Protein AF-V8NT41-F1 (afdb_monomer_lite)

Foldseek 3Di:
DKDFDADVVVRDTQKIWDDDPQAKIWIAGPVRDIDIDGNVPDDDDADDDDPLVPDDCPDPCNVQVQLVVCVVVVNNVSNVVSVVVSVVVVVVVVVVCVVVVNDDDDPPDDDDPPPDCCVVVVVVVVVCVVVVPDPPVVVVVVCVPPDDDDDDDPPPVVVVVND

Secondary structure (DS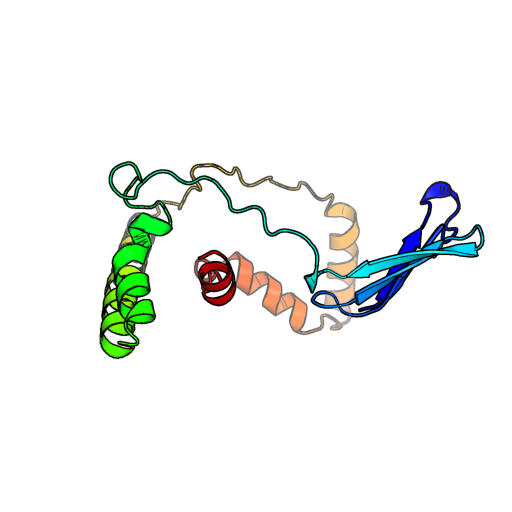SP, 8-state):
-EEEEEETTTTEEEEEEEE-TTSEEEEEETTS-EEEEEGGGS---PPP---GGGS-TTSHHHHTHHHHHHHHHT-HHHHHHHHHHHHHHHHHHHHHHHHTT-----SS---------TTTHHHHHHHHHHHT---THHHHHHHTTTS--S-S---HHHHHTT-

Radius of gyration: 24.1 Å; chains: 1; bounding box: 53×59×57 Å

pLDDT: mean 77.95, std 23.6, range [29.75, 98.25]

Structure (mmCIF, N/CA/C/O backbone):
data_AF-V8NT41-F1
#
_entry.id   AF-V8NT41-F1
#
loop_
_atom_site.group_PDB
_atom_site.id
_atom_site.type_symbol
_atom_site.label_atom_id
_atom_site.label_alt_id
_atom_site.label_comp_id
_atom_site.label_asym_id
_atom_site.label_entity_id
_atom_site.label_seq_id
_atom_site.pdbx_PDB_ins_code
_atom_site.Cartn_x
_atom_site.Cartn_y
_atom_site.Cartn_z
_atom_site.occupancy
_atom_site.B_iso_or_equiv
_atom_site.auth_seq_id
_atom_site.auth_comp_id
_atom_site.auth_asym_id
_atom_site.auth_atom_id
_atom_site.pdbx_PDB_model_num
ATOM 1 N N . VAL A 1 1 ? 3.199 4.904 -18.600 1.00 94.19 1 VAL A N 1
ATOM 2 C CA . VAL A 1 1 ? 4.288 5.348 -17.699 1.00 94.19 1 VAL A CA 1
ATOM 3 C C . VAL A 1 1 ? 5.594 5.419 -18.473 1.00 94.19 1 VAL A C 1
ATOM 5 O O . VAL A 1 1 ? 5.781 4.627 -19.389 1.00 94.19 1 VAL A O 1
ATOM 8 N N . THR A 1 2 ? 6.472 6.365 -18.140 1.00 96.88 2 THR A N 1
ATOM 9 C CA . THR A 1 2 ? 7.818 6.501 -18.725 1.00 96.88 2 THR A CA 1
ATOM 10 C C . THR A 1 2 ? 8.825 6.848 -17.627 1.00 96.88 2 THR A C 1
ATOM 12 O O . THR A 1 2 ? 8.470 7.506 -16.649 1.00 96.88 2 THR A O 1
ATOM 15 N N . ALA A 1 3 ? 10.067 6.379 -17.754 1.00 97.06 3 ALA A N 1
ATOM 16 C CA . ALA A 1 3 ? 11.144 6.641 -16.802 1.00 97.06 3 ALA A CA 1
ATOM 17 C C . ALA A 1 3 ? 12.527 6.568 -17.470 1.00 97.06 3 ALA A C 1
ATOM 19 O O . ALA A 1 3 ? 12.722 5.868 -18.463 1.00 97.06 3 ALA A O 1
ATOM 20 N N . GLU A 1 4 ? 13.511 7.252 -16.885 1.00 97.19 4 GLU A N 1
ATOM 21 C CA . GLU A 1 4 ? 14.916 7.185 -17.296 1.00 97.19 4 GLU A CA 1
ATOM 22 C C . GLU A 1 4 ? 15.799 6.837 -16.098 1.00 97.19 4 GLU A C 1
ATOM 24 O O . GLU A 1 4 ? 15.678 7.431 -15.027 1.00 97.19 4 GLU A O 1
ATOM 29 N N . VAL A 1 5 ? 16.727 5.902 -16.291 1.00 96.38 5 VAL A N 1
ATOM 30 C CA . VAL A 1 5 ? 17.769 5.575 -15.317 1.00 96.38 5 VAL A CA 1
ATOM 31 C C . VAL A 1 5 ? 19.044 6.286 -15.743 1.00 96.38 5 VAL A C 1
ATOM 33 O O . VAL A 1 5 ? 19.521 6.093 -16.866 1.00 96.38 5 VAL A O 1
ATOM 36 N N . LYS A 1 6 ? 19.601 7.106 -14.850 1.00 96.00 6 LYS A N 1
ATOM 37 C CA . LYS A 1 6 ? 20.826 7.873 -15.091 1.00 96.00 6 LYS A CA 1
ATOM 38 C C . LYS A 1 6 ? 21.949 7.394 -14.187 1.00 96.00 6 LYS A C 1
ATOM 40 O O . LYS A 1 6 ? 21.735 7.072 -13.022 1.00 96.00 6 LYS A O 1
ATOM 45 N N . HIS A 1 7 ? 23.160 7.377 -14.727 1.00 94.50 7 HIS A N 1
ATOM 46 C CA . HIS A 1 7 ? 24.360 7.191 -13.927 1.00 94.50 7 HIS A CA 1
ATOM 47 C C . HIS A 1 7 ? 24.721 8.524 -13.259 1.00 94.50 7 HIS A C 1
ATOM 49 O O . HIS A 1 7 ? 25.104 9.469 -13.948 1.00 94.50 7 HIS A O 1
ATOM 55 N N . ASN A 1 8 ? 24.578 8.611 -11.931 1.00 92.62 8 ASN A N 1
ATOM 56 C CA . ASN A 1 8 ? 24.702 9.873 -11.183 1.00 92.62 8 ASN A CA 1
ATOM 57 C C . ASN A 1 8 ? 25.995 10.663 -11.476 1.00 92.62 8 ASN A C 1
ATOM 59 O O . ASN A 1 8 ? 25.889 11.863 -11.714 1.00 92.62 8 ASN A O 1
ATOM 63 N N . PRO A 1 9 ? 27.195 10.049 -11.518 1.00 94.38 9 PRO A N 1
ATOM 64 C CA . PRO A 1 9 ? 28.428 10.792 -11.781 1.00 94.38 9 PRO A CA 1
ATOM 65 C C . PRO A 1 9 ? 28.514 11.416 -13.179 1.00 94.38 9 PRO A C 1
ATOM 67 O O . PRO A 1 9 ? 29.048 12.509 -13.327 1.00 94.38 9 PRO A O 1
ATOM 70 N N . THR A 1 10 ? 28.025 10.730 -14.216 1.00 92.31 10 THR A N 1
ATOM 71 C CA . THR A 1 10 ? 28.177 11.170 -15.619 1.00 92.31 10 THR A CA 1
ATOM 72 C C . THR A 1 10 ? 26.918 11.826 -16.176 1.00 92.31 10 THR A C 1
ATOM 74 O O . THR A 1 10 ? 26.941 12.350 -17.286 1.00 92.31 10 THR A O 1
ATOM 77 N N . ASN A 1 11 ? 25.808 11.769 -15.437 1.00 92.44 11 ASN A N 1
ATOM 78 C CA . ASN A 1 11 ? 24.474 12.195 -15.859 1.00 92.44 11 ASN A CA 1
ATOM 79 C C . ASN A 1 11 ? 24.006 11.561 -17.188 1.00 92.44 11 ASN A C 1
ATOM 81 O O . ASN A 1 11 ? 23.108 12.069 -17.861 1.00 92.44 11 ASN A O 1
ATOM 85 N N . THR A 1 12 ? 24.610 10.438 -17.584 1.00 94.62 12 THR A N 1
ATOM 86 C CA . THR A 1 12 ? 24.269 9.735 -18.822 1.00 94.62 12 THR A CA 1
ATOM 87 C C . THR A 1 12 ? 23.107 8.788 -18.580 1.00 94.62 12 THR A C 1
ATOM 89 O O . THR A 1 12 ? 23.088 8.059 -17.584 1.00 94.62 12 THR A O 1
ATOM 92 N N . ILE A 1 13 ? 22.157 8.762 -19.512 1.00 95.50 13 ILE A N 1
ATOM 93 C CA . ILE A 1 13 ? 21.032 7.826 -19.480 1.00 95.50 13 ILE A CA 1
ATOM 94 C C . ILE A 1 13 ? 21.549 6.436 -19.849 1.00 95.50 13 ILE A C 1
ATOM 96 O O . ILE A 1 13 ? 22.115 6.242 -20.923 1.00 95.50 13 ILE A O 1
ATOM 100 N N . VAL A 1 14 ? 21.353 5.474 -18.953 1.00 96.38 14 VAL A N 1
ATOM 101 C CA . VAL A 1 14 ? 21.775 4.078 -19.141 1.00 96.38 14 VAL A CA 1
ATOM 102 C C . VAL A 1 14 ? 20.613 3.165 -19.526 1.00 96.38 14 VAL A C 1
ATOM 104 O O . VAL A 1 14 ? 20.828 2.117 -20.128 1.00 96.38 14 VAL A O 1
ATOM 107 N N . CYS A 1 15 ? 19.380 3.567 -19.212 1.00 96.94 15 CYS A N 1
ATOM 108 C CA . CYS A 1 15 ? 18.172 2.833 -19.564 1.00 96.94 15 CYS A CA 1
ATOM 109 C C . CYS A 1 15 ? 16.985 3.790 -19.672 1.00 96.94 15 CYS A C 1
ATOM 111 O O . CYS A 1 15 ? 16.826 4.684 -18.841 1.00 96.94 15 CYS A O 1
ATOM 113 N N . LYS A 1 16 ? 16.124 3.562 -20.659 1.00 97.81 16 LYS A N 1
ATOM 114 C CA . LYS A 1 16 ? 14.793 4.164 -20.754 1.00 97.81 16 LYS A CA 1
ATOM 115 C C . LYS A 1 16 ? 13.758 3.074 -20.540 1.00 97.81 16 LYS A C 1
ATOM 117 O O . LYS A 1 16 ? 13.911 1.994 -21.099 1.00 97.81 16 LYS A O 1
ATOM 122 N N . ALA A 1 17 ? 12.747 3.341 -19.728 1.00 97.69 17 ALA A N 1
ATOM 123 C CA . ALA A 1 17 ? 11.626 2.441 -19.499 1.00 97.69 17 ALA A CA 1
ATOM 124 C C . ALA A 1 17 ? 10.324 3.123 -19.927 1.00 97.69 17 ALA A C 1
ATOM 126 O O . ALA A 1 17 ? 10.137 4.315 -19.675 1.00 97.69 17 ALA A O 1
ATOM 127 N N . GLN A 1 18 ? 9.422 2.385 -20.561 1.00 97.88 18 GLN A N 1
ATOM 128 C CA . GLN A 1 18 ? 8.115 2.884 -20.984 1.00 97.88 18 GLN A CA 1
ATOM 129 C C . GLN A 1 18 ? 7.064 1.772 -20.985 1.00 97.88 18 GLN A C 1
ATOM 131 O O . GLN A 1 18 ? 7.410 0.597 -20.936 1.00 97.88 18 GLN A O 1
ATOM 136 N N . GLY A 1 19 ? 5.787 2.142 -21.051 1.00 97.56 19 GLY A N 1
ATOM 137 C CA . GLY A 1 19 ? 4.677 1.199 -21.206 1.00 97.56 19 GLY A CA 1
ATOM 138 C C . GLY A 1 19 ? 3.624 1.333 -20.111 1.00 97.56 19 GLY A C 1
ATOM 139 O O . GLY A 1 19 ? 3.338 2.439 -19.648 1.00 97.56 19 GLY A O 1
ATOM 140 N N . GLU A 1 20 ? 3.043 0.217 -19.691 1.00 97.50 20 GLU A N 1
ATOM 141 C CA . GLU A 1 20 ? 1.939 0.140 -18.732 1.00 97.50 20 GLU A CA 1
ATOM 142 C C . GLU A 1 20 ? 2.387 -0.594 -17.465 1.00 97.50 20 GLU A C 1
ATOM 144 O O . GLU A 1 20 ? 2.893 -1.711 -17.527 1.00 97.50 20 GLU A O 1
ATOM 149 N N . TRP A 1 21 ? 2.198 0.021 -16.294 1.00 95.44 21 TRP A N 1
ATOM 150 C CA . TRP A 1 21 ? 2.659 -0.545 -15.018 1.00 95.44 21 TRP A CA 1
ATOM 151 C C . TRP A 1 21 ? 1.939 -1.852 -14.642 1.00 95.44 21 TRP A C 1
ATOM 153 O O . TRP A 1 21 ? 2.505 -2.672 -13.926 1.00 95.44 21 TRP A O 1
ATOM 163 N N . ASN A 1 22 ? 0.712 -2.036 -15.131 1.00 9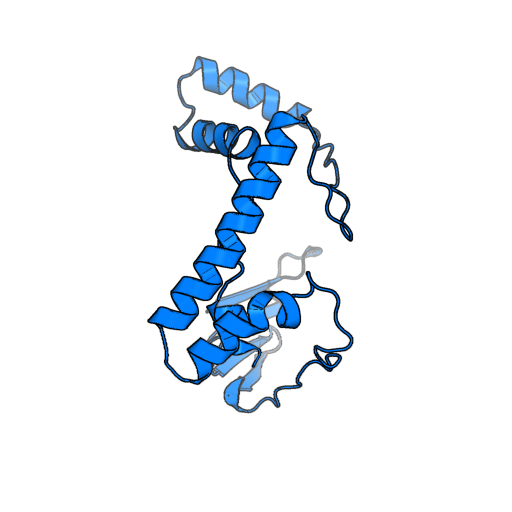4.94 22 ASN A N 1
ATOM 164 C CA . ASN A 1 22 ? -0.138 -3.219 -14.977 1.00 94.94 22 ASN A CA 1
ATOM 165 C C . ASN A 1 22 ? -0.242 -4.052 -16.269 1.00 94.94 22 ASN A C 1
ATOM 167 O O . ASN A 1 22 ? -1.143 -4.881 -16.395 1.00 94.94 22 ASN A O 1
ATOM 171 N N . GLY A 1 23 ? 0.645 -3.811 -17.233 1.00 96.50 23 GLY A N 1
ATOM 172 C CA . GLY A 1 23 ? 0.662 -4.488 -18.521 1.00 96.50 23 GLY A CA 1
ATOM 173 C C . GLY A 1 23 ? 2.090 -4.800 -18.938 1.00 96.50 23 GLY A C 1
ATOM 174 O O . GLY A 1 23 ? 2.831 -5.477 -18.214 1.00 96.50 23 GLY A O 1
ATOM 175 N N . ILE A 1 24 ? 2.471 -4.303 -20.111 1.00 97.88 24 ILE A N 1
ATOM 176 C CA . ILE A 1 24 ? 3.801 -4.495 -20.682 1.00 97.88 24 ILE A CA 1
ATOM 177 C C . ILE A 1 24 ? 4.683 -3.286 -20.370 1.00 97.88 24 ILE A C 1
ATOM 179 O O . ILE A 1 24 ? 4.329 -2.146 -20.672 1.00 97.88 24 ILE A O 1
ATOM 183 N N . LEU A 1 25 ? 5.862 -3.555 -19.815 1.00 98.12 25 LEU A N 1
ATOM 184 C CA . LEU A 1 25 ? 6.943 -2.594 -19.641 1.00 98.12 25 LEU A CA 1
ATOM 185 C C . LEU A 1 25 ? 8.092 -2.930 -20.589 1.00 98.12 25 LEU A C 1
ATOM 187 O O . LEU A 1 25 ? 8.609 -4.047 -20.592 1.00 98.12 25 LEU A O 1
ATOM 191 N N . GLU A 1 26 ? 8.524 -1.942 -21.355 1.00 98.25 26 GLU A N 1
ATOM 192 C CA . GLU A 1 26 ? 9.644 -2.025 -22.282 1.00 98.25 26 GLU A CA 1
ATOM 193 C C . GLU A 1 26 ? 10.832 -1.234 -21.745 1.00 98.25 26 GLU A C 1
ATOM 195 O O . GLU A 1 26 ? 10.691 -0.097 -21.296 1.00 98.25 26 GLU A O 1
ATOM 200 N N . PHE A 1 27 ? 12.017 -1.824 -21.838 1.00 98.06 27 PHE A N 1
ATOM 201 C CA . PHE A 1 27 ? 13.283 -1.246 -21.416 1.00 98.06 27 PHE A CA 1
ATOM 202 C C . PHE A 1 27 ? 14.215 -1.178 -22.616 1.00 98.06 27 PHE A C 1
ATOM 204 O O . PHE A 1 27 ? 14.430 -2.184 -23.284 1.00 98.06 27 PHE A O 1
ATOM 211 N N . THR A 1 28 ? 14.783 -0.004 -22.873 1.00 97.88 28 THR A N 1
ATOM 212 C CA . THR A 1 28 ? 15.812 0.219 -23.894 1.00 97.88 28 THR A CA 1
ATOM 213 C C . THR A 1 28 ? 17.098 0.657 -23.211 1.00 97.88 28 THR A C 1
ATOM 215 O O . THR A 1 28 ? 17.135 1.703 -22.556 1.00 97.88 28 THR A O 1
ATOM 218 N N . TYR A 1 29 ? 18.150 -0.138 -23.358 1.00 97.00 29 TYR A N 1
ATOM 219 C CA . TYR A 1 29 ? 19.457 0.114 -22.764 1.00 97.00 29 TYR A CA 1
ATOM 220 C C . TYR A 1 29 ? 20.355 0.910 -23.713 1.00 97.00 29 TYR A C 1
ATOM 222 O O . TYR A 1 29 ? 20.180 0.902 -24.932 1.00 97.00 29 TYR A O 1
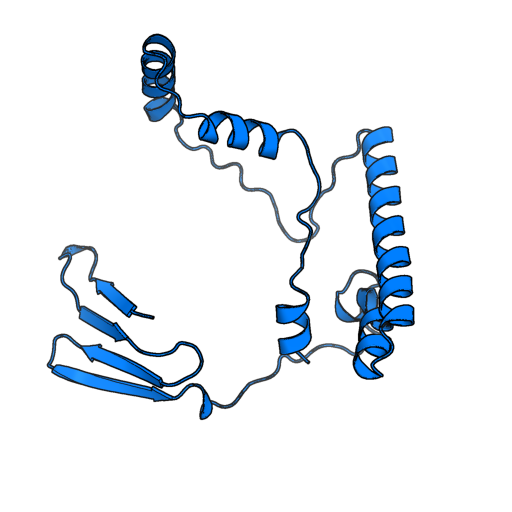ATOM 230 N N . SER A 1 30 ? 21.353 1.602 -23.161 1.00 93.62 30 SER A N 1
ATOM 231 C CA . SER A 1 30 ? 22.286 2.423 -23.947 1.00 93.62 30 SER A CA 1
ATOM 232 C C . SER A 1 30 ? 23.151 1.624 -24.932 1.00 93.62 30 SER A C 1
ATOM 234 O O . SER A 1 30 ? 23.649 2.191 -25.900 1.00 93.62 30 SER A O 1
ATOM 236 N N . ASN A 1 31 ? 23.307 0.314 -24.721 1.00 93.56 31 ASN A N 1
ATOM 237 C CA . ASN A 1 31 ? 23.973 -0.612 -25.642 1.00 93.56 31 ASN A CA 1
ATOM 238 C C . ASN A 1 31 ? 23.070 -1.069 -26.813 1.00 93.56 31 ASN A C 1
ATOM 240 O O . ASN A 1 31 ? 23.507 -1.879 -27.625 1.00 93.56 31 ASN A O 1
ATOM 244 N N . GLY A 1 32 ? 21.822 -0.586 -26.887 1.00 92.00 32 GLY A N 1
ATOM 245 C CA . GLY A 1 32 ? 20.830 -0.978 -27.893 1.00 92.00 32 GLY A CA 1
ATOM 246 C C . GLY A 1 32 ? 20.034 -2.242 -27.550 1.00 92.00 32 GLY A C 1
ATOM 247 O O . GLY A 1 32 ? 19.117 -2.593 -28.290 1.00 92.00 32 GLY A O 1
ATOM 248 N N . GLU A 1 33 ? 20.341 -2.921 -26.440 1.00 96.56 33 GLU A N 1
ATOM 249 C CA . GLU A 1 33 ? 19.551 -4.054 -25.953 1.00 96.56 33 GLU A CA 1
ATOM 250 C C . GLU A 1 33 ? 18.153 -3.580 -25.549 1.00 96.56 33 GLU A C 1
ATOM 252 O O . GLU A 1 33 ? 17.981 -2.506 -24.963 1.00 96.56 33 GLU A O 1
ATOM 257 N N . THR A 1 34 ? 17.146 -4.406 -25.827 1.00 97.31 34 THR A N 1
ATOM 258 C CA . THR A 1 34 ? 15.782 -4.178 -25.356 1.00 97.31 34 THR A CA 1
ATOM 259 C C . THR A 1 34 ? 15.307 -5.354 -24.518 1.00 97.31 34 THR A C 1
ATOM 261 O O . THR A 1 34 ? 15.641 -6.509 -24.788 1.00 97.31 34 THR A O 1
ATOM 264 N N . LYS A 1 35 ? 14.541 -5.064 -23.465 1.00 97.25 35 LYS A N 1
ATOM 265 C CA . LYS A 1 35 ? 13.872 -6.073 -22.639 1.00 97.25 35 LYS A CA 1
ATOM 266 C C . LYS A 1 35 ? 12.417 -5.714 -22.463 1.00 97.25 35 LYS A C 1
ATOM 268 O O . LYS A 1 35 ? 12.074 -4.549 -22.313 1.00 97.25 35 LYS A O 1
ATOM 273 N N . VAL A 1 36 ? 11.582 -6.739 -22.429 1.00 97.81 36 VAL A N 1
ATOM 274 C CA . VAL A 1 36 ? 10.145 -6.596 -22.235 1.00 97.81 36 VAL A CA 1
ATOM 275 C C . VAL A 1 36 ? 9.745 -7.413 -21.017 1.00 97.81 36 VAL A C 1
ATOM 277 O O . VAL A 1 36 ? 10.086 -8.592 -20.917 1.00 97.81 36 VAL A O 1
ATOM 280 N N . ILE A 1 37 ? 9.043 -6.779 -20.083 1.00 97.56 37 ILE A N 1
ATOM 281 C CA . ILE A 1 37 ? 8.453 -7.417 -18.911 1.00 97.56 37 ILE A CA 1
ATOM 282 C C . ILE A 1 37 ? 6.940 -7.323 -19.051 1.00 97.56 37 ILE A C 1
ATOM 284 O O . ILE A 1 37 ? 6.372 -6.236 -19.026 1.00 97.56 37 ILE A O 1
ATOM 288 N N . ASP A 1 38 ? 6.290 -8.474 -19.169 1.00 97.69 38 ASP A N 1
ATOM 289 C CA . ASP A 1 38 ? 4.837 -8.577 -19.123 1.00 97.69 38 ASP A CA 1
ATOM 290 C C . ASP A 1 38 ? 4.409 -8.906 -17.690 1.00 97.69 38 ASP A C 1
ATOM 292 O O . ASP A 1 38 ? 4.569 -10.037 -17.221 1.00 97.69 38 ASP A O 1
ATOM 296 N N . THR A 1 39 ? 3.898 -7.900 -16.981 1.00 96.56 39 THR A N 1
ATOM 297 C CA . THR A 1 39 ? 3.511 -8.021 -15.568 1.00 96.56 39 THR A CA 1
ATOM 298 C C . THR A 1 39 ? 2.351 -8.994 -15.361 1.00 96.56 39 THR A C 1
ATOM 300 O O . THR A 1 39 ? 2.268 -9.613 -14.301 1.00 96.56 39 THR A O 1
ATOM 303 N N . THR A 1 40 ? 1.522 -9.223 -16.387 1.00 96.12 40 THR A N 1
ATOM 304 C CA . THR A 1 40 ? 0.381 -10.154 -16.332 1.00 96.12 40 THR A CA 1
ATOM 305 C C . THR A 1 40 ? 0.813 -11.622 -16.310 1.00 96.12 40 THR A C 1
ATOM 307 O O . THR A 1 40 ? 0.063 -12.490 -15.865 1.00 96.12 40 THR A O 1
ATOM 310 N N . LYS A 1 41 ? 2.043 -11.907 -16.760 1.00 96.69 41 LYS A N 1
ATOM 311 C CA . LYS A 1 41 ? 2.623 -13.258 -16.819 1.00 96.69 41 LYS A CA 1
ATOM 312 C C . LYS A 1 41 ? 3.497 -13.598 -15.614 1.00 96.69 41 LYS A C 1
ATOM 314 O O . LYS A 1 41 ? 3.922 -14.747 -15.477 1.00 96.69 41 LYS A O 1
ATOM 319 N N . LEU A 1 42 ? 3.801 -12.626 -14.754 1.00 96.25 42 LEU A N 1
ATOM 320 C CA . LEU A 1 42 ? 4.632 -12.858 -13.577 1.00 96.25 42 LEU A CA 1
ATOM 321 C C . LEU A 1 42 ? 3.823 -13.564 -12.476 1.00 96.25 42 LEU A C 1
ATOM 323 O O . LEU A 1 42 ? 2.692 -13.168 -12.189 1.00 96.25 42 LEU A O 1
ATOM 327 N N . PRO A 1 43 ? 4.381 -14.596 -11.817 1.00 95.62 43 PRO A N 1
ATOM 328 C CA . PRO A 1 43 ? 3.677 -15.285 -10.747 1.00 95.62 43 PRO A CA 1
ATOM 329 C C . PRO A 1 43 ? 3.516 -14.378 -9.520 1.00 95.62 43 PRO A C 1
ATOM 331 O O . PRO A 1 43 ? 4.484 -13.811 -9.009 1.00 95.62 43 PRO A O 1
ATOM 334 N N . ILE A 1 44 ? 2.294 -14.300 -8.992 1.00 94.94 44 ILE A N 1
ATOM 335 C CA . ILE A 1 44 ? 1.998 -13.558 -7.762 1.00 94.94 44 ILE A CA 1
ATOM 336 C C . ILE A 1 44 ? 2.377 -14.415 -6.548 1.00 94.94 44 ILE A C 1
ATOM 338 O O . ILE A 1 44 ? 1.714 -15.403 -6.227 1.00 94.94 44 ILE A O 1
ATOM 342 N N . ILE A 1 45 ? 3.428 -14.015 -5.829 1.00 94.62 45 ILE A N 1
ATOM 343 C CA . ILE A 1 45 ? 3.856 -14.680 -4.592 1.00 94.62 45 ILE A CA 1
ATOM 344 C C . ILE A 1 45 ? 3.138 -14.045 -3.397 1.00 94.62 45 ILE A C 1
ATOM 346 O O . ILE A 1 45 ? 3.449 -12.933 -2.972 1.00 94.62 45 ILE A O 1
ATOM 350 N N . ARG A 1 46 ? 2.176 -14.773 -2.821 1.00 93.00 46 ARG A N 1
ATOM 351 C CA . ARG A 1 46 ? 1.391 -14.296 -1.673 1.00 93.00 46 ARG A CA 1
ATOM 352 C C . ARG A 1 46 ? 2.208 -14.314 -0.376 1.00 93.00 46 ARG A C 1
ATOM 354 O O . ARG A 1 46 ? 2.945 -15.261 -0.093 1.00 93.00 46 ARG A O 1
ATOM 361 N N . LYS A 1 47 ? 2.019 -13.295 0.469 1.00 92.38 47 LYS A N 1
ATOM 362 C CA . LYS A 1 47 ? 2.610 -13.235 1.817 1.00 92.38 47 LYS A CA 1
ATOM 363 C C . LYS A 1 47 ? 2.045 -14.354 2.706 1.00 92.38 47 LYS A C 1
ATOM 365 O O . LYS A 1 47 ? 0.836 -14.582 2.731 1.00 92.38 47 LYS A O 1
ATOM 370 N N . LYS A 1 48 ? 2.903 -15.013 3.495 1.00 94.06 48 LYS A N 1
ATOM 371 C CA . LYS A 1 48 ? 2.477 -15.965 4.538 1.00 94.06 48 LYS A CA 1
ATOM 372 C C . LYS A 1 48 ? 2.067 -15.195 5.791 1.00 94.06 48 LYS A C 1
ATOM 374 O O . LYS A 1 48 ? 2.869 -14.449 6.344 1.00 94.06 48 LYS A O 1
ATOM 379 N N . ILE A 1 49 ? 0.828 -15.375 6.237 1.00 92.44 49 ILE A N 1
ATOM 380 C CA . ILE A 1 49 ? 0.249 -14.629 7.362 1.00 92.44 49 ILE A CA 1
ATOM 381 C C . ILE A 1 49 ? -0.341 -15.625 8.364 1.00 92.44 49 ILE A C 1
ATOM 383 O O . ILE A 1 49 ? -0.904 -16.646 7.968 1.00 92.44 49 ILE A O 1
ATOM 387 N N . ARG A 1 50 ? -0.198 -15.349 9.667 1.00 95.31 50 ARG A N 1
ATOM 388 C CA . ARG A 1 50 ? -0.746 -16.211 10.727 1.00 95.31 50 ARG A CA 1
ATOM 389 C C . ARG A 1 50 ? -2.286 -16.238 10.688 1.00 95.31 50 ARG A C 1
ATOM 391 O O . ARG A 1 50 ? -2.891 -15.243 10.285 1.00 95.31 50 ARG A O 1
ATOM 398 N N . PRO A 1 51 ? -2.936 -17.321 11.158 1.00 95.88 51 PRO A N 1
ATOM 399 C CA . PRO A 1 51 ? -4.388 -17.351 11.350 1.00 95.88 51 PRO A CA 1
ATOM 400 C C . PRO A 1 51 ? -4.873 -16.224 12.270 1.00 95.88 51 PRO A C 1
ATOM 402 O O . PRO A 1 51 ? -4.149 -15.851 13.193 1.00 95.88 51 PRO A O 1
ATOM 405 N N . ILE A 1 52 ? -6.099 -15.727 12.059 1.00 92.81 52 ILE A N 1
ATOM 406 C CA . ILE A 1 52 ? -6.687 -14.616 12.837 1.00 92.81 52 ILE A CA 1
ATOM 407 C C . ILE A 1 52 ? -6.702 -1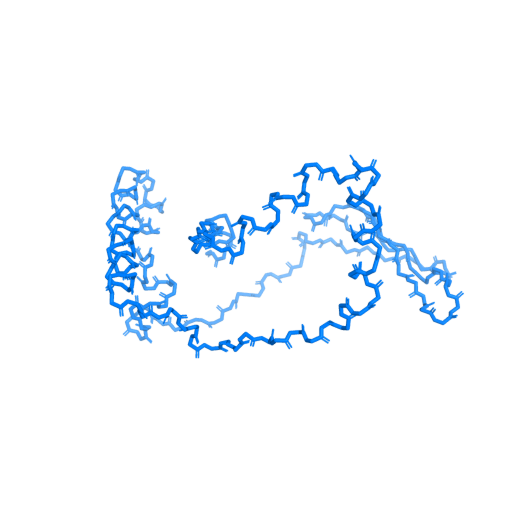4.918 14.343 1.00 92.81 52 ILE A C 1
ATOM 409 O O . ILE A 1 52 ? -6.364 -14.053 15.142 1.00 92.81 52 ILE A O 1
ATOM 413 N N . SER A 1 53 ? -6.958 -16.170 14.738 1.00 96.50 53 SER A N 1
ATOM 414 C CA . SER A 1 53 ? -6.924 -16.604 16.145 1.00 96.50 53 SER A CA 1
ATOM 415 C C . SER A 1 53 ? -5.562 -16.433 16.834 1.00 96.50 53 SER A C 1
ATOM 417 O O . SER A 1 53 ? -5.483 -16.465 18.057 1.00 96.50 53 SER A O 1
ATOM 419 N N . LYS A 1 54 ? -4.482 -16.255 16.060 1.00 96.88 54 LYS A N 1
ATOM 420 C CA . LYS A 1 54 ? -3.111 -16.000 16.536 1.00 96.88 54 LYS A CA 1
ATOM 421 C C . LYS A 1 54 ? -2.633 -14.573 16.232 1.00 96.88 54 LYS A C 1
ATOM 423 O O . LYS A 1 54 ? -1.424 -14.319 16.246 1.00 96.88 54 LYS A O 1
ATOM 428 N N . GLN A 1 55 ? -3.545 -13.671 15.883 1.00 91.25 55 GLN A N 1
ATOM 429 C CA . GLN A 1 55 ? -3.260 -12.260 15.640 1.00 91.25 55 GLN A CA 1
ATOM 430 C C . GLN A 1 55 ? -3.776 -11.402 16.794 1.00 91.25 55 GLN A C 1
ATOM 432 O O . GLN A 1 55 ? -4.851 -11.651 17.340 1.00 91.25 55 GLN A O 1
ATOM 437 N N . GLY A 1 56 ? -3.020 -10.367 17.149 1.00 91.50 56 GLY A N 1
ATOM 438 C CA . GLY A 1 56 ? -3.450 -9.365 18.116 1.00 91.50 56 GLY A CA 1
ATOM 439 C C . GLY A 1 56 ? -4.670 -8.567 17.631 1.00 91.50 56 GLY A C 1
ATOM 440 O O . GLY A 1 56 ? -4.911 -8.481 16.427 1.00 91.50 56 GLY A O 1
ATOM 441 N N . PRO A 1 57 ? -5.419 -7.932 18.549 1.00 91.44 57 PRO A N 1
ATOM 442 C CA . PRO A 1 57 ? -6.673 -7.235 18.231 1.00 91.44 57 PRO A CA 1
ATOM 443 C C . PRO A 1 57 ? -6.505 -6.019 17.303 1.00 91.44 57 PRO A C 1
ATOM 445 O O . PRO A 1 57 ? -7.468 -5.589 16.678 1.00 91.44 57 PRO A O 1
ATOM 448 N N . PHE A 1 58 ? -5.290 -5.468 17.205 1.00 88.62 58 PHE A N 1
ATOM 449 C CA . PHE A 1 58 ? -4.957 -4.329 16.340 1.00 88.62 58 PHE A CA 1
ATOM 450 C C . PHE A 1 58 ? -4.154 -4.730 15.090 1.00 88.62 58 PHE A C 1
ATOM 452 O O . PHE A 1 58 ? -3.692 -3.864 14.353 1.00 88.62 58 PHE A O 1
ATOM 459 N N . GLU A 1 59 ? -3.953 -6.029 14.842 1.00 89.25 59 GLU A N 1
ATOM 460 C CA . GLU A 1 59 ? -3.403 -6.492 13.564 1.00 89.25 59 GLU A CA 1
ATOM 461 C C . GLU A 1 59 ? -4.486 -6.404 12.481 1.00 89.25 59 GLU A C 1
ATOM 463 O O . GLU A 1 59 ? -5.632 -6.786 12.717 1.00 89.25 59 GLU A O 1
ATOM 468 N N . SER A 1 60 ? -4.134 -5.926 11.283 1.00 91.38 60 SER A N 1
ATOM 469 C CA . SER A 1 60 ? -5.106 -5.495 10.269 1.00 91.38 60 SER A CA 1
ATOM 470 C C . SER A 1 60 ? -6.172 -6.542 9.930 1.00 91.38 60 SER A C 1
ATOM 472 O O . SER A 1 60 ? -7.346 -6.197 9.865 1.00 91.38 60 SER A O 1
ATOM 474 N N . ARG A 1 61 ? -5.807 -7.823 9.749 1.00 89.88 61 ARG A N 1
ATOM 475 C CA . ARG A 1 61 ? -6.796 -8.861 9.396 1.00 89.88 61 ARG A CA 1
ATOM 476 C C . ARG A 1 61 ? -7.765 -9.172 10.534 1.00 89.88 61 ARG A C 1
ATOM 478 O O . ARG A 1 61 ? -8.913 -9.469 10.245 1.00 89.88 61 ARG A O 1
ATOM 485 N N . HIS A 1 62 ? -7.316 -9.126 11.788 1.00 92.25 62 HIS A N 1
ATOM 486 C CA . HIS A 1 62 ? -8.200 -9.295 12.942 1.00 92.25 62 HIS A CA 1
ATOM 487 C C . HIS A 1 62 ? -9.082 -8.053 13.104 1.00 92.25 62 HIS A C 1
ATOM 489 O O . HIS A 1 62 ? -10.304 -8.159 13.156 1.00 92.25 62 HIS A O 1
ATOM 495 N N . LEU A 1 63 ? -8.467 -6.871 13.096 1.00 91.56 63 LEU A N 1
ATOM 496 C CA . LEU A 1 63 ? -9.142 -5.597 13.306 1.00 91.56 63 LEU A CA 1
ATOM 497 C C . LEU A 1 63 ? -10.273 -5.358 12.286 1.00 91.56 63 LEU A C 1
ATOM 499 O O . LEU A 1 63 ? -11.352 -4.925 12.674 1.00 91.56 63 LEU A O 1
ATOM 503 N N . TRP A 1 64 ? -10.055 -5.704 11.013 1.00 95.00 64 TRP A N 1
ATOM 504 C CA . TRP A 1 64 ? -11.010 -5.496 9.915 1.00 95.00 64 TRP A CA 1
ATOM 505 C C . TRP A 1 64 ? -11.828 -6.746 9.534 1.00 95.00 64 TRP A C 1
ATOM 507 O O . TRP A 1 64 ? -12.502 -6.752 8.501 1.00 95.00 64 TRP A O 1
ATOM 517 N N . GLN A 1 65 ? -11.795 -7.823 10.328 1.00 94.12 65 GLN A N 1
ATOM 518 C CA . GLN A 1 65 ? -12.381 -9.116 9.930 1.00 94.12 65 GLN A CA 1
ATOM 519 C C . GLN A 1 65 ? -13.875 -9.040 9.571 1.00 94.12 65 GLN A C 1
ATOM 521 O O . GLN A 1 65 ? -14.299 -9.676 8.614 1.00 94.12 65 GLN A O 1
ATOM 526 N N . HIS A 1 66 ? -14.664 -8.239 10.295 1.00 94.50 66 HIS A N 1
ATOM 527 C CA . HIS A 1 66 ? -16.116 -8.171 10.102 1.00 94.50 66 HIS A CA 1
ATOM 528 C C . HIS A 1 66 ? -16.504 -7.332 8.882 1.00 94.50 66 HIS A C 1
ATOM 530 O O . HIS A 1 66 ? -17.312 -7.773 8.073 1.00 94.50 66 HIS A O 1
ATOM 536 N N . VAL A 1 67 ? -15.850 -6.180 8.686 1.00 91.50 67 VAL A N 1
ATOM 537 C CA . VAL A 1 67 ? -16.014 -5.355 7.474 1.00 91.50 67 VAL A CA 1
ATOM 538 C C . VAL A 1 67 ? -15.682 -6.181 6.234 1.00 91.50 67 VAL A C 1
ATOM 540 O O . VAL A 1 67 ? -16.431 -6.214 5.267 1.00 91.50 67 VAL A O 1
ATOM 543 N N . THR A 1 68 ? -14.564 -6.904 6.278 1.00 91.19 68 THR A N 1
ATOM 544 C CA . THR A 1 68 ? -14.073 -7.669 5.126 1.00 91.19 68 THR A CA 1
ATOM 545 C C . THR A 1 68 ? -14.873 -8.942 4.863 1.00 91.19 68 THR A C 1
ATOM 547 O O . THR A 1 68 ? -14.925 -9.381 3.718 1.00 91.19 68 THR A O 1
ATOM 550 N N . ALA A 1 69 ? -15.503 -9.532 5.884 1.00 94.38 69 ALA A N 1
ATOM 551 C CA . ALA A 1 69 ? -16.469 -10.615 5.706 1.00 94.38 69 ALA A CA 1
ATOM 552 C C . ALA A 1 69 ? -17.734 -10.110 4.994 1.00 94.38 69 ALA A C 1
ATOM 554 O O . ALA A 1 69 ? -18.087 -10.654 3.953 1.00 94.38 69 ALA A O 1
ATOM 555 N N . ALA A 1 70 ? -18.325 -9.011 5.472 1.00 90.56 70 ALA A N 1
ATOM 556 C CA . ALA A 1 70 ? -19.518 -8.416 4.869 1.00 90.56 70 ALA A CA 1
ATOM 557 C C . ALA A 1 70 ? -19.281 -7.962 3.416 1.00 90.56 70 ALA A C 1
ATOM 559 O O . ALA A 1 70 ? -20.068 -8.278 2.528 1.00 90.56 70 ALA A O 1
ATOM 560 N N . LEU A 1 71 ? -18.132 -7.332 3.127 1.00 92.94 71 LEU A N 1
ATOM 561 C CA . LEU A 1 71 ? -17.756 -6.956 1.756 1.00 92.94 71 LEU A CA 1
ATOM 562 C C . LEU A 1 71 ? -17.622 -8.164 0.818 1.00 92.94 71 LEU A C 1
ATOM 564 O O . LEU A 1 71 ? -17.973 -8.067 -0.355 1.00 92.94 71 LEU A O 1
ATOM 568 N N . LYS A 1 72 ? -17.128 -9.308 1.310 1.00 92.94 72 LYS A N 1
ATOM 569 C CA . LYS A 1 72 ? -17.050 -10.544 0.512 1.00 92.94 72 LYS A CA 1
ATOM 570 C C . LYS A 1 72 ? -18.421 -11.145 0.222 1.00 92.94 72 LYS A C 1
ATOM 572 O O . LYS A 1 72 ? -18.577 -11.800 -0.803 1.00 92.94 72 LYS A O 1
ATOM 577 N N . GLU A 1 73 ? -19.378 -10.937 1.117 1.00 96.31 73 GLU A N 1
ATOM 578 C CA . GLU A 1 73 ? -20.774 -11.354 0.953 1.00 96.31 73 GLU A CA 1
ATOM 579 C C . GLU A 1 73 ? -21.585 -10.348 0.118 1.00 96.31 73 GLU A C 1
ATOM 581 O O . GLU A 1 73 ? -22.696 -10.656 -0.305 1.00 96.31 73 GLU A O 1
ATOM 586 N N . GLY A 1 74 ? -21.015 -9.173 -0.178 1.00 89.75 74 GLY A N 1
ATOM 587 C CA . GLY A 1 74 ? -21.681 -8.094 -0.908 1.00 89.75 74 GLY A CA 1
ATOM 588 C C . GLY A 1 74 ? -22.651 -7.274 -0.053 1.00 89.75 74 GLY A C 1
ATOM 589 O O . GLY A 1 74 ? -23.400 -6.468 -0.601 1.00 89.75 74 GLY A O 1
ATOM 590 N N . ASP A 1 75 ? -22.637 -7.453 1.271 1.00 94.94 75 ASP A N 1
ATOM 591 C CA . ASP A 1 75 ? -23.489 -6.722 2.209 1.00 94.94 75 ASP A CA 1
ATOM 592 C C . ASP A 1 75 ? -22.829 -5.394 2.612 1.00 94.94 75 ASP A C 1
ATOM 594 O O . ASP A 1 75 ? -22.007 -5.305 3.532 1.00 94.94 75 ASP A O 1
ATOM 598 N N . ILE A 1 76 ? -23.156 -4.347 1.856 1.00 92.56 76 ILE A N 1
ATOM 599 C CA . ILE A 1 76 ? -22.575 -3.012 2.028 1.00 92.56 76 ILE A CA 1
ATOM 600 C C . ILE A 1 76 ? -23.074 -2.337 3.308 1.00 92.56 76 ILE A C 1
ATOM 602 O O . ILE A 1 76 ? -22.309 -1.613 3.954 1.00 92.56 76 ILE A O 1
ATOM 606 N N . ASP A 1 77 ? -24.319 -2.591 3.704 1.00 94.12 77 ASP A N 1
ATOM 607 C CA . ASP A 1 77 ? -24.916 -1.984 4.892 1.00 94.12 77 ASP A CA 1
ATOM 608 C C . ASP A 1 77 ? -24.227 -2.518 6.152 1.00 94.12 77 ASP A C 1
ATOM 610 O O . ASP A 1 77 ? -23.747 -1.743 6.986 1.00 94.12 77 ASP A O 1
ATOM 614 N N . VAL A 1 78 ? -24.052 -3.841 6.245 1.00 94.56 78 VAL A N 1
ATOM 615 C CA . VAL A 1 78 ? -23.333 -4.479 7.358 1.00 94.56 78 VAL A CA 1
ATOM 616 C C . VAL A 1 78 ? -21.853 -4.089 7.367 1.00 94.56 78 VAL A C 1
ATOM 618 O O . VAL A 1 78 ? -21.286 -3.824 8.433 1.00 94.56 78 VAL A O 1
ATOM 621 N N . ALA A 1 79 ? -21.207 -3.996 6.200 1.00 85.75 79 ALA A N 1
ATOM 622 C CA . ALA A 1 79 ? -19.824 -3.525 6.115 1.00 85.75 79 ALA A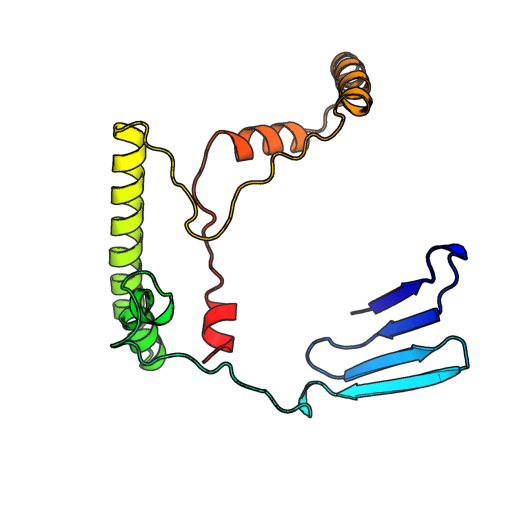 CA 1
ATOM 623 C C . ALA A 1 79 ? -19.675 -2.088 6.646 1.00 85.75 79 ALA A C 1
ATOM 625 O O . ALA A 1 79 ? -18.725 -1.796 7.381 1.00 85.75 79 ALA A O 1
ATOM 626 N N . THR A 1 80 ? -20.623 -1.211 6.305 1.00 89.12 80 THR A N 1
ATOM 627 C CA . THR A 1 80 ? -20.650 0.191 6.740 1.00 89.12 80 THR A CA 1
ATOM 628 C C . THR A 1 80 ? -20.847 0.299 8.246 1.00 89.12 80 THR A C 1
ATOM 630 O O . THR A 1 80 ? -20.104 1.032 8.898 1.00 89.12 80 THR A O 1
ATOM 633 N N . GLU A 1 81 ? -21.770 -0.474 8.819 1.00 95.25 81 GLU A N 1
ATOM 634 C CA . GLU A 1 81 ? -22.000 -0.497 10.266 1.00 95.25 81 GLU A CA 1
ATOM 635 C C . GLU A 1 81 ? -20.750 -0.974 11.023 1.00 95.25 81 GLU A C 1
ATOM 637 O O . GLU A 1 81 ? -20.271 -0.317 11.950 1.00 95.25 81 GLU A O 1
ATOM 642 N N . HIS A 1 82 ? -20.132 -2.076 10.585 1.00 92.56 82 HIS A N 1
ATOM 643 C CA . HIS A 1 82 ? -18.899 -2.564 11.204 1.00 92.56 82 HIS A CA 1
ATOM 644 C C . HIS A 1 82 ? -17.738 -1.567 11.089 1.00 92.56 82 HIS A C 1
ATOM 646 O O . HIS A 1 82 ? -16.963 -1.421 12.041 1.00 92.56 82 HIS A O 1
ATOM 652 N N . LYS A 1 83 ? -17.619 -0.861 9.955 1.00 92.25 83 LYS A N 1
ATOM 653 C CA . LYS A 1 83 ? -16.640 0.220 9.773 1.00 92.25 83 LYS A CA 1
ATOM 654 C C . LYS A 1 83 ? -16.923 1.368 10.741 1.00 92.25 83 LYS A C 1
ATOM 656 O O . LYS A 1 83 ? -16.006 1.818 11.424 1.00 92.25 83 LYS A O 1
ATOM 661 N N . HIS A 1 84 ? -18.182 1.789 10.852 1.00 89.88 84 HIS A N 1
ATOM 662 C CA . HIS A 1 84 ? -18.599 2.874 11.735 1.00 89.88 84 HIS A CA 1
ATOM 663 C C . HIS A 1 84 ? -18.244 2.593 13.200 1.00 89.88 84 HIS A C 1
ATOM 665 O O . HIS A 1 84 ? -17.613 3.427 13.851 1.00 89.88 84 HIS A O 1
ATOM 671 N N . VAL A 1 85 ? -18.567 1.397 13.703 1.00 93.12 85 VAL A N 1
ATOM 672 C CA . VAL A 1 85 ? -18.243 0.978 15.078 1.00 93.12 85 VAL A CA 1
ATOM 673 C C . VAL A 1 85 ? -16.734 1.030 15.345 1.00 93.12 85 VAL A C 1
ATOM 675 O O . VAL A 1 85 ? -16.294 1.485 16.406 1.00 93.12 85 VAL A O 1
ATOM 678 N N . LEU A 1 86 ? -15.923 0.571 14.388 1.00 89.06 86 LEU A N 1
ATOM 679 C CA . LEU A 1 86 ? -14.466 0.558 14.505 1.00 89.06 86 LEU A CA 1
ATOM 680 C C . LEU A 1 86 ? -13.889 1.978 14.555 1.00 89.06 86 LEU A C 1
ATOM 682 O O . LEU A 1 86 ? -13.052 2.266 15.415 1.00 89.06 86 LEU A O 1
ATOM 686 N N . GLU A 1 87 ? -14.348 2.855 13.666 1.00 88.00 87 GLU A N 1
ATOM 687 C CA . GLU A 1 87 ? -13.892 4.243 13.572 1.00 88.00 87 GLU A CA 1
ATOM 688 C C . GLU A 1 87 ? -14.346 5.078 14.768 1.00 88.00 87 GLU A C 1
ATOM 690 O O . GLU A 1 87 ? -13.544 5.822 15.327 1.00 88.00 87 GLU A O 1
ATOM 695 N N . GLU A 1 88 ? -15.587 4.921 15.240 1.00 90.44 88 GLU A N 1
ATOM 696 C CA . GLU A 1 88 ? -16.061 5.665 16.413 1.00 90.44 88 GLU A CA 1
ATOM 697 C C . GLU A 1 88 ? -15.306 5.255 17.683 1.00 90.44 88 GLU A C 1
ATOM 699 O O . GLU A 1 88 ? -14.994 6.103 18.524 1.00 90.44 88 GLU A O 1
ATOM 704 N N . ARG A 1 89 ? -14.909 3.979 17.803 1.00 90.19 89 ARG A N 1
ATOM 705 C CA . ARG A 1 89 ? -14.000 3.548 18.874 1.00 90.19 89 ARG A CA 1
ATOM 706 C C . ARG A 1 89 ? -12.660 4.287 18.796 1.00 90.19 89 ARG A C 1
ATOM 708 O O . ARG A 1 89 ? -12.195 4.777 19.823 1.00 90.19 89 ARG A O 1
ATOM 715 N N . GLN A 1 90 ? -12.068 4.413 17.607 1.00 86.31 90 GLN A N 1
ATOM 716 C CA . GLN A 1 90 ? -10.810 5.148 17.422 1.00 86.31 90 GLN A CA 1
ATOM 717 C C . GLN A 1 90 ? -10.965 6.646 17.727 1.00 86.31 90 GLN A C 1
ATOM 719 O O . GLN A 1 90 ? -10.147 7.190 18.472 1.00 86.31 90 GLN A O 1
ATOM 724 N N . ARG A 1 91 ? -12.046 7.291 17.259 1.00 92.06 91 ARG A N 1
ATOM 725 C CA . ARG A 1 91 ? -12.360 8.697 17.583 1.00 92.06 91 ARG A CA 1
ATOM 726 C C . ARG A 1 91 ? -12.516 8.902 19.089 1.00 92.06 91 ARG A C 1
ATOM 728 O O . ARG A 1 91 ? -12.033 9.887 19.639 1.00 92.06 91 ARG A O 1
ATOM 735 N N . LYS A 1 92 ? -13.164 7.969 19.794 1.00 92.81 92 LYS A N 1
ATOM 736 C CA . LYS A 1 92 ? -13.305 8.031 21.255 1.00 92.81 92 LYS A CA 1
ATOM 737 C C . LYS A 1 92 ? -11.957 7.917 21.969 1.00 92.81 92 LYS A C 1
ATOM 739 O O . LYS A 1 92 ? -11.699 8.696 22.883 1.00 92.81 92 LYS A O 1
ATOM 744 N N . GLU A 1 93 ? -11.105 6.979 21.561 1.00 87.94 93 GLU A N 1
ATOM 745 C CA . GLU A 1 93 ? -9.751 6.829 22.114 1.00 87.94 93 GLU A CA 1
ATOM 746 C C . GLU A 1 93 ? -8.898 8.081 21.873 1.00 87.94 93 GLU A C 1
ATOM 748 O O . GLU A 1 93 ? -8.140 8.502 22.745 1.00 87.94 93 GLU A O 1
ATOM 753 N N . GLU A 1 94 ? -9.045 8.713 20.712 1.00 86.31 94 GLU A N 1
ATOM 754 C CA . GLU A 1 94 ? -8.379 9.971 20.387 1.00 86.31 94 GLU A CA 1
ATOM 755 C C . GLU A 1 94 ? -8.872 11.137 21.248 1.00 86.31 94 GLU A C 1
ATOM 757 O O . GLU A 1 94 ? -8.052 11.819 21.863 1.00 86.31 94 GLU A O 1
ATOM 762 N N . ARG A 1 95 ? -10.193 11.315 21.396 1.00 92.44 95 ARG A N 1
ATOM 763 C CA . ARG A 1 95 ? -10.772 12.322 22.306 1.00 92.44 95 ARG A CA 1
ATOM 764 C C . ARG A 1 95 ? -10.285 12.126 23.744 1.00 92.44 95 ARG A C 1
ATOM 766 O O . ARG A 1 95 ? -9.992 13.101 24.437 1.00 92.44 95 ARG A O 1
ATOM 773 N N . GLN A 1 96 ? -10.171 10.874 24.196 1.00 93.38 96 GLN A N 1
ATOM 774 C CA . GLN A 1 96 ? -9.618 10.558 25.514 1.00 93.38 96 GLN A CA 1
ATOM 775 C C . GLN A 1 96 ? -8.152 10.977 25.622 1.00 93.38 96 GLN A C 1
ATOM 777 O O . GLN A 1 96 ? -7.806 11.675 26.570 1.00 93.38 96 GLN A O 1
ATOM 782 N N . ARG A 1 97 ? -7.317 10.628 24.634 1.00 91.50 97 ARG A N 1
ATOM 783 C CA . ARG A 1 97 ? -5.908 11.046 24.578 1.00 91.50 97 ARG A CA 1
ATOM 784 C C . ARG A 1 97 ? -5.748 12.565 24.599 1.00 91.50 97 ARG A C 1
ATOM 786 O O . ARG A 1 97 ? -4.901 13.061 25.337 1.00 91.50 97 ARG A O 1
ATOM 793 N N . ALA A 1 98 ? -6.568 13.291 23.841 1.00 90.25 98 ALA A N 1
ATOM 794 C CA . ALA A 1 98 ? -6.564 14.752 23.830 1.00 90.25 98 ALA A CA 1
ATOM 795 C C . ALA A 1 98 ? -6.931 15.322 25.210 1.00 90.25 98 ALA A C 1
ATOM 797 O O . ALA A 1 98 ? -6.219 16.166 25.744 1.00 90.25 98 ALA A O 1
ATOM 798 N N . THR A 1 99 ? -7.983 14.789 25.840 1.00 92.88 99 THR A N 1
ATOM 799 C CA . THR A 1 99 ? -8.424 15.216 27.181 1.00 92.88 99 THR A CA 1
ATOM 800 C C . THR A 1 99 ? -7.353 14.958 28.246 1.00 92.88 99 THR A C 1
ATOM 802 O O . THR A 1 99 ? -7.197 15.741 29.179 1.00 92.88 99 THR A O 1
ATOM 805 N N . THR A 1 100 ? -6.590 13.871 28.114 1.00 93.25 100 THR A N 1
ATOM 806 C CA . THR A 1 100 ? -5.517 13.508 29.050 1.00 93.25 100 THR A CA 1
ATOM 807 C C . THR A 1 100 ? -4.141 14.040 28.644 1.00 93.25 100 THR A C 1
ATOM 809 O O . THR A 1 100 ? -3.147 13.636 29.251 1.00 93.25 100 THR A O 1
ATOM 812 N N . ASN A 1 101 ? -4.044 14.898 27.617 1.00 91.38 101 ASN A N 1
ATOM 813 C CA . ASN A 1 101 ? -2.780 15.381 27.036 1.00 91.38 101 ASN A CA 1
ATOM 814 C C . ASN A 1 101 ? -1.764 14.254 26.757 1.00 91.38 101 ASN A C 1
ATOM 816 O O . ASN A 1 101 ? -0.551 14.411 26.904 1.00 91.38 101 ASN A O 1
ATOM 820 N N . THR A 1 102 ? -2.259 13.070 26.395 1.00 89.19 102 THR A N 1
ATOM 821 C CA . THR A 1 102 ? -1.440 11.883 26.151 1.00 89.19 102 THR A CA 1
ATOM 822 C C . THR A 1 102 ? -1.142 11.753 24.665 1.00 89.19 102 THR A C 1
ATOM 824 O O . THR A 1 102 ? -2.036 11.512 23.859 1.00 89.19 102 THR A O 1
ATOM 827 N N . LEU A 1 103 ? 0.133 11.858 24.293 1.00 87.06 103 LEU A N 1
ATOM 828 C CA . LEU A 1 103 ? 0.561 11.711 22.902 1.00 87.06 103 LEU A CA 1
ATOM 829 C C . LEU A 1 103 ? 0.421 10.264 22.415 1.00 87.06 103 LEU A C 1
ATOM 831 O O . LEU A 1 103 ? 0.816 9.317 23.101 1.00 87.06 103 LEU A O 1
ATOM 835 N N . TRP A 1 104 ? -0.073 10.099 21.187 1.00 87.94 104 TRP A N 1
ATOM 836 C CA . TRP A 1 104 ? 0.016 8.826 20.480 1.00 87.94 104 TRP A CA 1
ATOM 837 C C . TRP A 1 104 ? 1.477 8.506 20.144 1.00 87.94 104 TRP A C 1
ATOM 839 O O . TRP A 1 104 ? 2.210 9.353 19.632 1.00 87.94 104 TRP A O 1
ATOM 849 N N . LYS A 1 105 ? 1.904 7.268 20.414 1.00 88.44 105 LYS A N 1
ATOM 850 C CA . LYS A 1 105 ? 3.256 6.783 20.113 1.00 88.44 105 LYS A CA 1
ATOM 851 C C . LYS A 1 105 ? 3.171 5.543 19.218 1.00 88.44 105 LYS A C 1
ATOM 853 O O . LYS A 1 105 ? 2.627 4.530 19.663 1.00 88.44 105 LYS A O 1
ATOM 858 N N . PRO A 1 106 ? 3.706 5.582 17.983 1.00 90.38 106 PRO A N 1
ATOM 859 C CA . PRO A 1 106 ? 3.783 4.400 17.134 1.00 90.38 106 PRO A CA 1
ATOM 860 C C . PRO A 1 106 ? 4.592 3.285 17.807 1.00 90.38 106 PRO A C 1
ATOM 862 O O . PRO A 1 106 ? 5.636 3.528 18.404 1.00 90.38 106 PRO A O 1
ATOM 865 N N . LYS A 1 107 ? 4.119 2.040 17.700 1.00 89.19 107 LYS A N 1
ATOM 866 C CA . LYS A 1 107 ? 4.737 0.895 18.390 1.00 89.19 107 LYS A CA 1
ATOM 8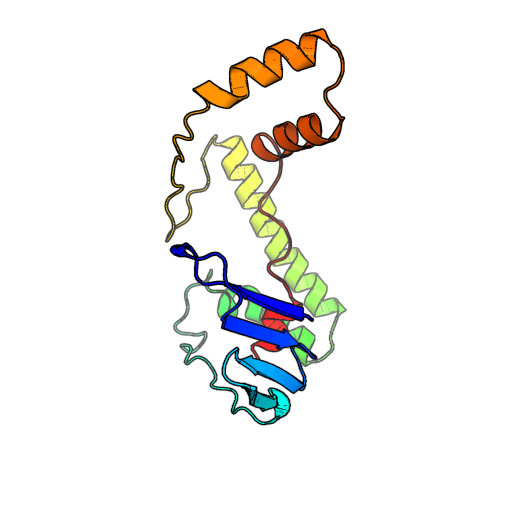67 C C . LYS A 1 107 ? 6.063 0.438 17.771 1.00 89.19 107 LYS A C 1
ATOM 869 O O . LYS A 1 107 ? 6.928 -0.053 18.486 1.00 89.19 107 LYS A O 1
ATOM 874 N N . TYR A 1 108 ? 6.189 0.545 16.449 1.00 90.56 108 TYR A N 1
ATOM 875 C CA . TYR A 1 108 ? 7.296 -0.042 15.678 1.00 90.56 108 TYR A CA 1
ATOM 876 C C . TYR A 1 108 ? 8.164 0.990 14.954 1.00 90.56 108 TYR A C 1
ATOM 878 O O . TYR A 1 108 ? 9.150 0.616 14.328 1.00 90.56 108 TYR A O 1
ATOM 886 N N . PHE A 1 109 ? 7.803 2.272 15.031 1.00 89.50 109 PHE A N 1
ATOM 887 C CA . PHE A 1 109 ? 8.491 3.352 14.335 1.00 89.50 109 PHE A CA 1
ATOM 888 C C . PHE A 1 109 ? 8.813 4.473 15.311 1.00 89.50 109 PHE A C 1
ATOM 890 O O . PHE A 1 109 ? 8.016 4.792 16.192 1.00 89.50 109 PHE A O 1
ATOM 897 N N . ILE A 1 110 ? 9.980 5.077 15.125 1.00 90.56 110 ILE A N 1
ATOM 898 C CA . ILE A 1 110 ? 10.412 6.261 15.856 1.00 90.56 110 ILE A CA 1
ATOM 899 C C . ILE A 1 110 ? 10.387 7.414 14.861 1.00 90.56 110 ILE A C 1
ATOM 901 O O . ILE A 1 110 ? 10.821 7.258 13.720 1.00 90.56 110 ILE A O 1
ATOM 905 N N . LYS A 1 111 ? 9.850 8.559 15.283 1.00 85.56 111 LYS A N 1
ATOM 906 C CA . LYS A 1 111 ? 9.900 9.776 14.478 1.00 85.56 111 LYS A CA 1
ATOM 907 C C . LYS A 1 111 ? 11.352 10.250 14.429 1.00 85.56 111 LYS A C 1
ATOM 909 O O . LYS A 1 111 ? 11.919 10.568 15.470 1.00 85.56 111 LYS A O 1
ATOM 914 N N . GLU A 1 112 ? 11.944 10.273 13.241 1.00 86.44 112 GLU A N 1
ATOM 915 C CA . GLU A 1 112 ? 13.254 10.884 13.044 1.00 86.44 112 GLU A CA 1
ATOM 916 C C . GLU A 1 112 ? 13.093 12.406 13.063 1.00 86.44 112 GLU A C 1
ATOM 918 O O . GLU A 1 112 ? 12.335 12.982 12.278 1.00 86.44 112 GLU A O 1
ATOM 923 N N . GLU A 1 113 ? 13.783 13.067 13.988 1.00 79.12 113 GLU A N 1
ATOM 924 C CA . GLU A 1 113 ? 13.905 14.519 13.967 1.00 79.12 113 GLU A CA 1
ATOM 925 C C . GLU A 1 113 ? 14.951 14.884 12.920 1.00 79.12 113 GLU A C 1
ATOM 927 O O . GLU A 1 113 ? 16.157 14.875 13.175 1.00 79.12 113 GLU A O 1
ATOM 932 N N . VAL A 1 114 ? 14.491 15.172 11.703 1.00 72.69 114 VAL A N 1
ATOM 933 C CA . VAL A 1 114 ? 15.386 15.649 10.655 1.00 72.69 114 VAL A CA 1
ATOM 934 C C . VAL A 1 114 ? 15.819 17.058 11.041 1.00 72.69 114 VAL A C 1
ATOM 936 O O . VAL A 1 114 ? 15.083 18.027 10.852 1.00 72.69 114 VAL A O 1
ATOM 939 N N . ASN A 1 115 ? 17.031 17.183 11.582 1.00 58.00 115 ASN A N 1
ATOM 940 C CA . ASN A 1 115 ? 17.697 18.466 11.770 1.00 58.00 115 ASN A CA 1
ATOM 941 C C . ASN A 1 115 ? 18.160 18.965 10.393 1.00 58.00 115 ASN A C 1
ATOM 943 O O . ASN A 1 115 ? 19.350 19.002 10.071 1.00 58.00 115 ASN A O 1
ATOM 947 N N . LEU A 1 116 ? 17.191 19.276 9.525 1.00 51.19 116 LEU A N 1
ATOM 948 C CA . LEU A 1 116 ? 17.448 20.044 8.324 1.00 51.19 116 LEU A CA 1
ATOM 949 C C . LEU A 1 116 ? 18.112 21.320 8.817 1.00 51.19 116 LEU A C 1
ATOM 951 O O . LEU A 1 116 ? 17.556 22.019 9.663 1.00 51.19 116 LEU A O 1
ATOM 955 N N . LYS A 1 117 ? 19.309 21.620 8.313 1.00 49.28 117 LYS A N 1
ATOM 956 C CA . LYS A 1 117 ? 19.915 22.942 8.450 1.00 49.28 117 LYS A CA 1
ATOM 957 C C . LYS A 1 117 ? 18.980 23.957 7.781 1.00 49.28 117 LYS A C 1
ATOM 959 O O . LYS A 1 117 ? 19.214 24.407 6.667 1.00 49.28 117 LYS A O 1
ATOM 964 N N . MET A 1 118 ? 17.935 24.346 8.503 1.00 46.31 118 MET A N 1
ATOM 965 C CA . MET A 1 118 ? 16.992 25.421 8.214 1.00 46.31 118 MET A CA 1
ATOM 966 C C . MET A 1 118 ? 17.680 26.794 8.232 1.00 46.31 118 MET A C 1
ATOM 968 O O . MET A 1 118 ? 17.028 27.813 8.047 1.00 46.31 118 MET A O 1
ATOM 972 N N . SER A 1 119 ? 19.005 26.853 8.409 1.00 43.19 119 SER A N 1
ATOM 973 C CA . SER A 1 119 ? 19.779 28.092 8.358 1.00 43.19 119 SER A CA 1
ATOM 974 C C . SER A 1 119 ? 19.949 28.659 6.945 1.00 43.19 119 SER A C 1
ATOM 976 O O . SER A 1 119 ? 20.325 29.825 6.825 1.00 43.19 119 SER A O 1
ATOM 978 N N . ALA A 1 120 ? 19.672 27.878 5.892 1.00 48.09 120 ALA A N 1
ATOM 979 C CA . ALA A 1 120 ? 19.774 28.350 4.509 1.00 48.09 120 ALA A CA 1
ATOM 980 C C . ALA A 1 120 ? 18.445 28.884 3.945 1.00 48.09 120 ALA A C 1
ATOM 982 O O . ALA A 1 120 ? 18.463 29.886 3.244 1.00 48.09 120 ALA A O 1
ATOM 983 N N . MET A 1 121 ? 17.296 28.283 4.288 1.00 43.41 121 MET A N 1
ATOM 984 C CA . MET A 1 121 ? 15.989 28.736 3.779 1.00 43.41 121 MET A CA 1
ATOM 985 C C . MET A 1 121 ? 15.291 29.773 4.665 1.00 43.41 121 MET A C 1
ATOM 987 O O . MET A 1 121 ? 14.527 30.578 4.147 1.00 43.41 121 MET A O 1
ATOM 991 N N . ALA A 1 122 ? 15.579 29.827 5.973 1.00 50.19 122 ALA A N 1
ATOM 992 C CA . ALA A 1 122 ? 14.934 30.804 6.858 1.00 50.19 122 ALA A CA 1
ATOM 993 C C . ALA A 1 122 ? 15.268 32.265 6.500 1.00 50.19 122 ALA A C 1
ATOM 995 O O . ALA A 1 122 ? 14.452 33.151 6.739 1.00 50.19 122 ALA A O 1
ATOM 996 N N . LYS A 1 123 ? 16.438 32.519 5.894 1.00 46.38 123 LYS A N 1
ATOM 997 C CA . LYS A 1 123 ? 16.827 33.867 5.450 1.00 46.38 123 LYS A CA 1
ATOM 998 C C . LYS A 1 123 ? 16.033 34.322 4.220 1.00 46.38 123 LYS A C 1
ATOM 1000 O O . LYS A 1 123 ? 15.584 35.463 4.192 1.00 46.38 123 LYS A O 1
ATOM 1005 N N . ASP A 1 124 ? 15.768 33.413 3.283 1.00 47.06 124 ASP A N 1
ATOM 1006 C CA . ASP A 1 124 ? 14.970 33.692 2.081 1.00 47.06 124 ASP A CA 1
ATOM 1007 C C . ASP A 1 124 ? 13.482 33.897 2.401 1.00 47.06 124 ASP A C 1
ATOM 1009 O O . ASP A 1 124 ? 12.817 34.729 1.784 1.00 47.06 124 ASP A O 1
ATOM 1013 N N . THR A 1 125 ? 12.935 33.167 3.379 1.00 46.41 125 THR A N 1
ATOM 1014 C CA . THR A 1 125 ? 11.522 33.302 3.772 1.00 46.41 125 THR A CA 1
ATOM 1015 C C . THR A 1 125 ? 11.224 34.673 4.388 1.00 46.41 125 THR A C 1
ATOM 1017 O O . THR A 1 125 ? 10.145 35.226 4.181 1.00 46.41 125 THR A O 1
ATOM 1020 N N . GLU A 1 126 ? 12.164 35.252 5.136 1.00 53.50 126 GLU A N 1
ATOM 1021 C CA . GLU A 1 126 ? 11.983 36.552 5.794 1.00 53.50 126 GLU A CA 1
ATOM 1022 C C . GLU A 1 126 ? 12.086 37.728 4.808 1.00 53.50 126 GLU A C 1
ATOM 1024 O O . GLU A 1 126 ? 11.389 38.735 4.954 1.00 53.50 126 GLU A O 1
ATOM 1029 N N . GLU A 1 127 ? 12.880 37.569 3.749 1.00 55.09 127 GLU A N 1
ATOM 1030 C CA . GLU A 1 127 ? 12.996 38.533 2.653 1.00 55.09 127 GLU A CA 1
ATOM 1031 C C . GLU A 1 127 ? 11.777 38.472 1.711 1.00 55.09 127 GLU A C 1
ATOM 1033 O O . GLU A 1 127 ? 11.213 39.507 1.355 1.00 55.09 127 GLU A O 1
ATOM 1038 N N . LYS A 1 128 ? 11.255 37.270 1.425 1.00 53.09 128 LYS A N 1
ATOM 1039 C CA . LYS A 1 128 ? 10.018 37.075 0.640 1.00 53.09 128 LYS A CA 1
ATOM 1040 C C . LYS A 1 128 ? 8.744 37.505 1.376 1.00 53.09 128 LYS A C 1
ATOM 1042 O O . LYS A 1 128 ? 7.816 38.003 0.740 1.00 53.09 128 LYS A O 1
ATOM 1047 N N . LYS A 1 129 ? 8.711 37.422 2.717 1.00 54.00 129 LYS A N 1
ATOM 1048 C CA . LYS A 1 129 ? 7.653 38.045 3.543 1.00 54.00 129 LYS A CA 1
ATOM 1049 C C . LYS A 1 129 ? 7.600 39.561 3.381 1.00 54.00 129 LYS A C 1
ATOM 1051 O O . LYS A 1 129 ? 6.509 40.119 3.345 1.00 54.00 129 LYS A O 1
ATOM 1056 N N . LYS A 1 130 ? 8.756 40.228 3.286 1.00 56.44 130 LYS A N 1
ATOM 1057 C CA . LYS A 1 130 ? 8.818 41.684 3.069 1.00 56.44 130 LYS A CA 1
ATOM 1058 C C . LYS A 1 130 ? 8.333 42.093 1.678 1.00 56.44 130 LYS A C 1
ATOM 1060 O O . LYS A 1 130 ? 7.867 43.217 1.527 1.00 56.44 130 LYS A O 1
ATOM 1065 N N . LEU A 1 131 ? 8.424 41.193 0.699 1.00 56.22 131 LEU A N 1
ATOM 1066 C CA . LEU A 1 131 ? 7.978 41.424 -0.676 1.00 56.22 131 LEU A CA 1
ATOM 1067 C C . LEU A 1 131 ? 6.509 41.034 -0.931 1.00 56.22 131 LEU A C 1
ATOM 1069 O O . LEU A 1 131 ? 5.989 41.328 -1.999 1.00 56.22 131 LEU A O 1
ATOM 1073 N N . GLY A 1 132 ? 5.826 40.406 0.035 1.00 51.75 132 GLY A N 1
ATOM 1074 C CA . GLY A 1 132 ? 4.421 40.000 -0.108 1.00 51.75 132 GLY A CA 1
ATOM 1075 C C . GLY A 1 132 ? 4.190 38.819 -1.060 1.00 51.75 132 GLY A C 1
ATOM 1076 O O . GLY A 1 132 ? 3.061 38.589 -1.480 1.00 51.75 132 GLY A O 1
ATOM 1077 N N . GLU A 1 133 ? 5.235 38.056 -1.388 1.00 54.50 133 GLU A N 1
ATOM 1078 C CA . GLU A 1 133 ? 5.210 36.988 -2.400 1.00 54.50 133 GLU A CA 1
ATOM 1079 C C . GLU A 1 133 ? 5.191 35.573 -1.795 1.00 54.50 133 GLU A C 1
ATOM 1081 O O . GLU A 1 133 ? 5.748 34.641 -2.375 1.00 54.50 133 GLU A O 1
ATOM 1086 N N . ILE A 1 134 ? 4.581 35.367 -0.622 1.00 51.06 134 ILE A N 1
ATOM 1087 C CA . ILE A 1 134 ? 4.323 33.994 -0.158 1.00 51.06 134 ILE A CA 1
ATOM 1088 C C . ILE A 1 134 ? 3.038 33.513 -0.829 1.00 51.06 134 ILE A C 1
ATOM 1090 O O . ILE A 1 134 ? 1.972 34.067 -0.553 1.00 51.06 134 ILE A O 1
ATOM 1094 N N . PRO A 1 135 ? 3.087 32.491 -1.699 1.00 49.50 135 PRO A N 1
ATOM 1095 C CA . PRO A 1 135 ? 1.873 31.968 -2.285 1.00 49.50 135 PRO A CA 1
ATOM 1096 C C . PRO A 1 135 ? 1.134 31.151 -1.216 1.00 49.50 135 PRO A C 1
ATOM 1098 O O . PRO A 1 135 ? 1.752 30.418 -0.442 1.00 49.50 135 PRO A O 1
ATOM 1101 N N . ALA A 1 136 ? -0.195 31.263 -1.190 1.00 46.75 136 ALA A N 1
ATOM 1102 C CA . ALA A 1 136 ? -1.087 30.734 -0.149 1.00 46.75 136 ALA A CA 1
ATOM 1103 C C . ALA A 1 136 ? -0.885 29.246 0.232 1.00 46.75 136 ALA A C 1
ATOM 1105 O O . ALA A 1 136 ? -1.335 28.810 1.288 1.00 46.75 136 ALA A O 1
ATOM 1106 N N . TRP A 1 137 ? -0.183 28.458 -0.588 1.00 40.06 137 TRP A N 1
ATOM 1107 C CA . TRP A 1 137 ? 0.111 27.053 -0.310 1.00 40.06 137 TRP A CA 1
ATOM 1108 C C . TRP A 1 137 ? 1.119 26.830 0.837 1.00 40.06 137 TRP A C 1
ATOM 1110 O O . TRP A 1 137 ? 1.083 25.765 1.453 1.00 40.06 137 TRP A O 1
ATOM 1120 N N . GLU A 1 138 ? 1.976 27.802 1.186 1.00 34.03 138 GLU A N 1
ATOM 1121 C CA . GLU A 1 138 ? 2.872 27.672 2.354 1.00 34.03 138 GLU A CA 1
ATOM 1122 C C . GLU A 1 138 ? 2.143 27.871 3.699 1.00 34.03 138 GLU A C 1
ATOM 1124 O O . GLU A 1 138 ? 2.566 27.309 4.713 1.00 34.03 138 GLU A O 1
ATOM 1129 N N . GLU A 1 139 ? 1.019 28.599 3.736 1.00 39.31 139 GLU A N 1
ATOM 1130 C CA . GLU A 1 139 ? 0.166 28.668 4.936 1.00 39.31 139 GLU A CA 1
ATOM 1131 C C . GLU A 1 139 ? -0.582 27.352 5.171 1.00 39.31 139 GLU A C 1
ATOM 1133 O O . GLU A 1 139 ? -0.653 26.883 6.310 1.00 39.31 139 GLU A O 1
ATOM 1138 N N . CYS A 1 140 ? -1.034 26.687 4.101 1.00 38.06 140 CYS A N 1
ATOM 1139 C CA . CYS A 1 140 ? -1.661 25.366 4.188 1.00 38.06 140 CYS A CA 1
ATOM 1140 C C . CYS A 1 140 ? -0.742 24.314 4.837 1.00 38.06 140 CYS A C 1
ATOM 1142 O O . CYS A 1 140 ? -1.214 23.460 5.586 1.00 38.06 140 CYS A O 1
ATOM 1144 N N . PHE A 1 141 ? 0.575 24.392 4.614 1.00 31.56 141 PHE A N 1
ATOM 1145 C CA . PHE A 1 141 ? 1.531 23.432 5.177 1.00 31.56 141 PHE A CA 1
ATOM 1146 C C . PHE A 1 141 ? 1.720 23.577 6.695 1.00 31.56 141 PHE A C 1
ATOM 1148 O O . PHE A 1 141 ? 2.027 22.599 7.376 1.00 31.56 141 PHE A O 1
ATOM 1155 N N . ARG A 1 142 ? 1.535 24.785 7.247 1.00 29.75 142 ARG A N 1
ATOM 1156 C CA . ARG A 1 142 ? 1.689 25.027 8.691 1.00 29.75 142 ARG A CA 1
ATOM 1157 C C . ARG A 1 142 ? 0.455 24.587 9.486 1.00 29.75 142 ARG A C 1
ATOM 1159 O O . ARG A 1 142 ? 0.608 24.176 10.632 1.00 29.75 142 ARG A O 1
ATOM 1166 N N . VAL A 1 143 ? -0.730 24.609 8.872 1.00 35.53 143 VAL A N 1
ATOM 1167 C CA . VAL A 1 143 ? -1.969 24.085 9.476 1.00 35.53 143 VAL A CA 1
ATOM 1168 C C . VAL A 1 143 ? -1.920 22.554 9.585 1.00 35.53 143 VAL A C 1
ATOM 1170 O O . VAL A 1 143 ? -2.243 22.014 10.636 1.00 35.53 143 VAL A O 1
ATOM 1173 N N . ALA A 1 144 ? -1.376 21.861 8.578 1.00 31.50 144 ALA A N 1
ATOM 1174 C CA . ALA A 1 144 ? -1.300 20.393 8.542 1.00 31.50 144 ALA A CA 1
ATOM 1175 C C . ALA A 1 144 ? -0.355 19.739 9.578 1.00 31.50 144 ALA A C 1
ATOM 1177 O O . ALA A 1 144 ? -0.334 18.518 9.706 1.00 31.50 144 ALA A O 1
ATOM 1178 N N . LEU A 1 145 ? 0.475 20.516 10.287 1.00 37.69 145 LEU A N 1
ATOM 1179 C CA . LEU A 1 145 ? 1.423 19.989 11.282 1.00 37.69 145 LEU A CA 1
ATOM 1180 C C . LEU A 1 145 ? 1.027 20.276 12.734 1.00 37.69 145 LEU A C 1
ATOM 1182 O O . LEU A 1 145 ? 1.674 19.739 13.636 1.00 37.69 145 LEU A O 1
ATOM 1186 N N . HIS A 1 146 ? 0.006 21.104 12.968 1.00 34.78 146 HIS A N 1
ATOM 1187 C CA . HIS A 1 146 ? -0.414 21.478 14.321 1.00 34.78 146 HIS A CA 1
ATOM 1188 C C . HIS A 1 146 ? -1.881 21.153 14.635 1.00 34.78 146 HIS A C 1
ATOM 1190 O O . HIS A 1 146 ? -2.239 21.140 15.806 1.00 34.78 146 HIS A O 1
ATOM 1196 N N . ASP A 1 147 ? -2.695 20.813 13.640 1.00 35.50 147 ASP A N 1
ATOM 1197 C CA . ASP A 1 147 ? -4.032 20.265 13.845 1.00 35.50 147 ASP A CA 1
ATOM 1198 C C . ASP A 1 147 ? -4.298 19.154 12.827 1.00 35.50 147 ASP A C 1
ATOM 1200 O O . ASP A 1 147 ? -3.734 19.150 11.734 1.00 35.50 147 ASP A O 1
ATOM 1204 N N . GLU A 1 148 ? -5.198 18.255 13.218 1.00 36.50 148 GLU A N 1
ATOM 1205 C CA . GLU A 1 148 ? -5.802 17.178 12.428 1.00 36.50 148 GLU A CA 1
ATOM 1206 C C . GLU A 1 148 ? -5.032 15.848 12.389 1.00 36.50 148 GLU A C 1
ATOM 1208 O O . GLU A 1 148 ? -4.048 15.656 11.681 1.00 36.50 148 GLU A O 1
ATOM 1213 N N . GLY A 1 149 ? -5.556 14.896 13.168 1.00 36.25 149 GLY A N 1
ATOM 1214 C CA . GLY A 1 149 ? -6.092 13.662 12.602 1.00 36.25 149 GLY A CA 1
ATOM 1215 C C . GLY A 1 149 ? -5.112 12.775 11.842 1.00 36.25 149 GLY A C 1
ATOM 1216 O O . GLY A 1 149 ? -4.646 13.076 10.748 1.00 36.25 149 GLY A O 1
ATOM 1217 N N . ILE A 1 150 ? -4.887 11.592 12.404 1.00 36.34 150 ILE A N 1
ATOM 1218 C CA . ILE A 1 150 ? -4.379 10.411 11.698 1.00 36.34 150 ILE A CA 1
ATOM 1219 C C . ILE A 1 150 ? -4.929 10.392 10.256 1.00 36.34 150 ILE A C 1
ATOM 1221 O O . ILE A 1 150 ? -6.149 10.472 10.109 1.00 36.34 150 ILE A O 1
ATOM 1225 N N . PRO A 1 151 ? -4.091 10.257 9.208 1.00 38.41 151 PRO A N 1
ATOM 1226 C CA . PRO A 1 151 ? -4.589 10.179 7.844 1.00 38.41 151 PRO A CA 1
ATOM 1227 C C . PRO A 1 151 ? -5.589 9.029 7.719 1.00 38.41 151 PRO A C 1
ATOM 1229 O O . PRO A 1 151 ? -5.244 7.854 7.881 1.00 38.41 151 PRO A O 1
ATOM 1232 N N . GLU A 1 152 ? -6.837 9.406 7.455 1.00 38.31 152 GLU A N 1
ATOM 1233 C CA . GLU A 1 152 ? -7.836 8.574 6.805 1.00 38.31 152 GLU A CA 1
ATOM 1234 C C . GLU A 1 152 ? -7.238 7.921 5.550 1.00 38.31 152 GLU A C 1
ATOM 1236 O O . GLU A 1 152 ? -6.356 8.471 4.892 1.00 38.31 152 GLU A O 1
ATOM 1241 N N . LEU A 1 153 ? -7.764 6.740 5.222 1.00 35.03 153 LEU A N 1
ATOM 1242 C CA . LEU A 1 153 ? -7.330 5.846 4.148 1.00 35.03 153 LEU A CA 1
ATOM 1243 C C . LEU A 1 153 ? -5.977 5.154 4.386 1.00 35.03 153 LEU A C 1
ATOM 1245 O O . LEU A 1 153 ? -5.003 5.323 3.655 1.00 35.03 153 LEU A O 1
ATOM 1249 N N . VAL A 1 154 ? -5.994 4.147 5.265 1.00 40.75 154 VAL A N 1
ATOM 1250 C CA . VAL A 1 154 ? -5.446 2.852 4.825 1.00 40.75 154 VAL A CA 1
ATOM 1251 C C . VAL A 1 154 ? -6.343 2.344 3.699 1.00 40.75 154 VAL A C 1
ATOM 1253 O O . VAL A 1 154 ? -7.331 1.656 3.930 1.00 40.75 154 VAL A O 1
ATOM 1256 N N . ASP A 1 155 ? -6.006 2.824 2.507 1.00 40.34 155 ASP A N 1
ATOM 1257 C CA . ASP A 1 155 ? -6.361 2.363 1.174 1.00 40.34 155 ASP A CA 1
ATOM 1258 C C . ASP A 1 155 ? -7.084 0.997 1.168 1.00 40.34 155 ASP A C 1
ATOM 1260 O O . ASP A 1 155 ? -6.470 -0.077 1.224 1.00 40.34 155 ASP A O 1
ATOM 1264 N N . LEU A 1 156 ? -8.422 1.054 1.165 1.00 41.41 156 LEU A N 1
ATOM 1265 C CA . LEU A 1 156 ? -9.285 -0.123 1.061 1.00 41.41 156 LEU A CA 1
ATOM 1266 C C . LEU A 1 156 ? -9.012 -0.879 -0.250 1.00 41.41 156 LEU A C 1
ATOM 1268 O O . LEU A 1 156 ? -9.120 -2.106 -0.265 1.00 41.41 156 LEU A O 1
ATOM 1272 N N . ASP A 1 157 ? -8.579 -0.179 -1.306 1.00 33.56 157 ASP A N 1
ATOM 1273 C CA . ASP A 1 157 ? -8.218 -0.789 -2.585 1.00 33.56 157 ASP A CA 1
ATOM 1274 C C . ASP A 1 157 ? -6.905 -1.574 -2.469 1.00 33.56 157 ASP A C 1
ATOM 1276 O O . ASP A 1 157 ? -6.838 -2.723 -2.913 1.00 33.56 157 ASP A O 1
ATOM 1280 N N . ALA A 1 158 ? -5.891 -1.043 -1.776 1.00 35.72 158 ALA A N 1
ATOM 1281 C CA . ALA A 1 158 ? -4.658 -1.791 -1.500 1.00 35.72 158 ALA A CA 1
ATOM 1282 C C . ALA A 1 158 ? -4.896 -3.021 -0.604 1.00 35.72 158 ALA A C 1
ATOM 1284 O O . ALA A 1 158 ? -4.230 -4.051 -0.759 1.00 35.72 158 ALA A O 1
ATOM 1285 N N . PHE A 1 159 ? -5.849 -2.949 0.333 1.00 44.06 159 PHE A N 1
ATOM 1286 C CA . PHE A 1 159 ? -6.220 -4.094 1.165 1.00 44.06 159 PHE A CA 1
ATOM 1287 C C . PHE A 1 159 ? -6.975 -5.166 0.363 1.00 44.06 159 PHE A C 1
ATOM 1289 O O . PHE A 1 159 ? -6.634 -6.350 0.469 1.00 44.06 159 PHE A O 1
ATOM 1296 N N . MET A 1 160 ? -7.940 -4.772 -0.475 1.00 40.22 160 MET A N 1
ATOM 1297 C CA . MET A 1 160 ? -8.719 -5.690 -1.318 1.00 40.22 160 MET A CA 1
ATOM 1298 C C . MET A 1 160 ? -7.867 -6.368 -2.395 1.00 40.22 160 MET A C 1
ATOM 1300 O O . MET A 1 160 ? -8.063 -7.550 -2.662 1.00 40.22 160 MET A O 1
ATOM 1304 N N . GLN A 1 161 ? -6.849 -5.690 -2.930 1.00 33.84 161 GLN A N 1
ATOM 1305 C CA . GLN A 1 161 ? -5.883 -6.286 -3.865 1.00 33.84 161 GLN A CA 1
ATOM 1306 C C . GLN A 1 161 ? -4.924 -7.302 -3.206 1.00 33.84 161 GLN A C 1
ATOM 1308 O O . GLN A 1 161 ? -4.177 -7.994 -3.898 1.00 33.84 161 GLN A O 1
ATOM 1313 N N . SER A 1 162 ? -4.926 -7.419 -1.870 1.00 33.75 162 SER A N 1
ATOM 1314 C CA . SER A 1 162 ? -4.058 -8.336 -1.110 1.00 33.75 162 SER A CA 1
ATOM 1315 C C . SER A 1 162 ? -4.741 -9.627 -0.613 1.00 33.75 162 SER A C 1
ATOM 1317 O O . SER A 1 162 ? -4.092 -10.452 0.050 1.00 33.75 162 SER A O 1
ATOM 1319 N N . LEU A 1 163 ? -6.032 -9.813 -0.921 1.00 39.00 163 LEU A N 1
ATOM 1320 C CA . LEU A 1 163 ? -6.822 -11.034 -0.682 1.00 39.00 163 LEU A CA 1
ATOM 1321 C C . LEU A 1 163 ? -6.857 -11.920 -1.940 1.00 39.00 163 LEU A C 1
ATOM 1323 O O . LEU A 1 163 ? -6.618 -13.151 -1.801 1.00 39.00 163 LEU A O 1
#

Sequence (163 aa):
VTAEVKHNPTNTIVCKAQGEWNGILEFTYSNGETKVIDTTKLPIIRKKIRPISKQGPFESRHLWQHVTAALKEGDIDVATEHKHVLEERQRKEERQRATTNTLWKPKYFIKEEVNLKMSAMAKDTEEKKKLGEIPAWEECFRVALHDEGIPELVDLDAFMQSL

InterPro domains:
  IPR000648 Oxysterol-binding protein [PF01237] (69-119)
  IPR000648 Oxysterol-binding protein [PTHR10972] (1-118)
  IPR037239 Oxysterol-binding protein superfamily [SSF144000] (1-121)

Organism: Ophiophagus hannah (NCBI:txid8665)